Protein AF-A0A349BVP5-F1 (afdb_monomer_lite)

pLDDT: mean 72.31, std 13.85, range [31.91, 90.44]

Structure (mmCIF, N/CA/C/O backbone):
data_AF-A0A349BVP5-F1
#
_entry.id   AF-A0A349BVP5-F1
#
loop_
_atom_site.group_PDB
_atom_site.id
_atom_site.type_symbol
_atom_site.label_atom_id
_atom_site.label_alt_id
_atom_site.label_comp_id
_atom_site.label_asym_id
_atom_site.label_entity_id
_atom_site.label_seq_id
_atom_site.pdbx_PDB_ins_code
_atom_site.Cartn_x
_atom_site.Cartn_y
_atom_site.Cartn_z
_atom_site.occupancy
_atom_site.B_iso_or_equiv
_atom_site.auth_seq_id
_atom_site.auth_comp_id
_atom_site.auth_asym_id
_atom_site.auth_atom_id
_atom_site.pdbx_PDB_model_num
ATOM 1 N N . MET A 1 1 ? 4.153 7.919 49.991 1.00 35.66 1 MET A N 1
ATOM 2 C CA . MET A 1 1 ? 3.846 8.611 48.722 1.00 35.66 1 MET A CA 1
ATOM 3 C C . MET A 1 1 ? 3.530 7.542 47.689 1.00 35.66 1 MET A C 1
ATOM 5 O O . MET A 1 1 ? 4.387 6.713 47.429 1.00 35.66 1 MET A O 1
ATOM 9 N N . LYS A 1 2 ? 2.271 7.457 47.238 1.00 31.91 2 LYS A N 1
ATOM 10 C CA . LYS A 1 2 ? 1.821 6.471 46.244 1.00 31.91 2 LYS A CA 1
ATOM 11 C C . LYS A 1 2 ? 2.245 6.971 44.863 1.00 31.91 2 LYS A C 1
ATOM 13 O O . LYS A 1 2 ? 1.780 8.031 44.454 1.00 31.91 2 LYS A O 1
ATOM 18 N N . ASN A 1 3 ? 3.132 6.238 44.196 1.00 36.53 3 ASN A N 1
ATOM 19 C CA . ASN A 1 3 ? 3.452 6.475 42.793 1.00 36.53 3 ASN A CA 1
ATOM 20 C C . ASN A 1 3 ? 2.192 6.199 41.971 1.00 36.53 3 ASN A C 1
ATOM 22 O O . ASN A 1 3 ? 1.623 5.113 42.041 1.00 36.53 3 ASN A O 1
ATOM 26 N N . GLN A 1 4 ? 1.732 7.223 41.262 1.00 39.84 4 GLN A N 1
ATOM 27 C CA . GLN A 1 4 ? 0.673 7.107 40.275 1.00 39.84 4 GLN A CA 1
ATOM 28 C C . GLN A 1 4 ? 1.251 6.347 39.080 1.00 39.84 4 GLN A C 1
ATOM 30 O O . GLN A 1 4 ? 2.068 6.888 38.337 1.00 39.84 4 GLN A O 1
ATOM 35 N N . GLU A 1 5 ? 0.853 5.087 38.915 1.00 39.44 5 GLU A N 1
ATOM 36 C CA . GLU A 1 5 ? 0.951 4.401 37.630 1.00 39.44 5 GLU A CA 1
ATOM 37 C C . GLU A 1 5 ? 0.076 5.174 36.648 1.00 39.44 5 GLU A C 1
ATOM 39 O O . GLU A 1 5 ? -1.154 5.155 36.690 1.00 39.44 5 GLU A O 1
ATOM 44 N N . GLN A 1 6 ? 0.751 5.963 35.823 1.00 34.84 6 GLN A N 1
ATOM 45 C CA . GLN A 1 6 ? 0.183 6.722 34.734 1.00 34.84 6 GLN A CA 1
ATOM 46 C C . GLN A 1 6 ? -0.366 5.703 33.736 1.00 34.84 6 GLN A C 1
ATOM 48 O O . GLN A 1 6 ? 0.385 5.090 32.982 1.00 34.84 6 GLN A O 1
ATOM 53 N N . SER A 1 7 ? -1.678 5.470 33.796 1.00 36.25 7 SER A N 1
ATOM 54 C CA . SER A 1 7 ? -2.412 4.623 32.865 1.00 36.25 7 SER A CA 1
ATOM 55 C C . SER A 1 7 ? -2.148 5.128 31.451 1.00 36.25 7 SER A C 1
ATOM 57 O O . SER A 1 7 ? -2.703 6.151 31.035 1.00 36.25 7 SER A O 1
ATOM 59 N N . VAL A 1 8 ? -1.266 4.442 30.726 1.00 43.50 8 VAL A N 1
ATOM 60 C CA . VAL A 1 8 ? -1.113 4.619 29.286 1.00 43.50 8 VAL A CA 1
ATOM 61 C C . VAL A 1 8 ? -2.482 4.291 28.706 1.00 43.50 8 VAL A C 1
ATOM 63 O O . VAL A 1 8 ? -2.928 3.150 28.739 1.00 43.50 8 VAL A O 1
ATOM 66 N N . SER A 1 9 ? -3.206 5.327 28.292 1.00 45.22 9 SER A N 1
ATOM 67 C CA . SER A 1 9 ? -4.445 5.203 27.536 1.00 45.22 9 SER A CA 1
ATOM 68 C C . SER A 1 9 ? -4.128 4.368 26.299 1.00 45.22 9 SER A C 1
ATOM 70 O O . SER A 1 9 ? -3.572 4.906 25.341 1.00 45.22 9 SER A O 1
ATOM 72 N N . ASN A 1 10 ? -4.424 3.066 26.344 1.00 52.41 10 ASN A N 1
ATOM 73 C CA . ASN A 1 10 ? -4.288 2.153 25.215 1.00 52.41 10 ASN A CA 1
ATOM 74 C C . ASN A 1 10 ? -5.144 2.697 24.063 1.00 52.41 10 ASN A C 1
ATOM 76 O O . ASN A 1 10 ? -6.346 2.472 23.999 1.00 52.41 10 ASN A O 1
ATOM 80 N N . ASN A 1 11 ? -4.514 3.447 23.156 1.00 57.50 11 ASN A N 1
ATOM 81 C CA . ASN A 1 11 ? -5.087 3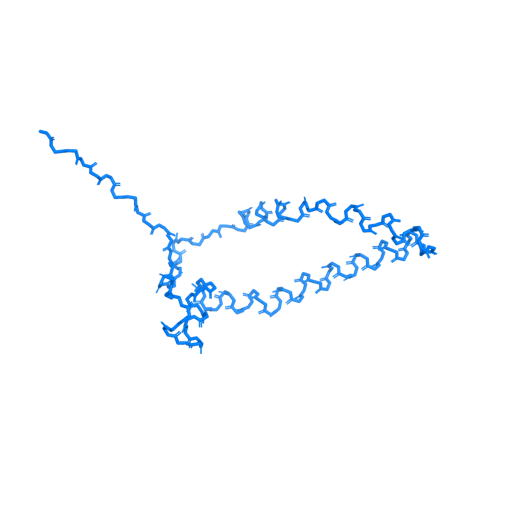.902 21.883 1.00 57.50 11 ASN A CA 1
ATOM 82 C C . ASN A 1 11 ? -5.140 2.765 20.845 1.00 57.50 11 ASN A C 1
ATOM 84 O O . ASN A 1 11 ? -5.342 3.001 19.652 1.00 57.50 11 ASN A O 1
ATOM 88 N N . GLU A 1 12 ? -4.903 1.538 21.291 1.00 58.62 12 GLU A N 1
ATOM 89 C CA . GLU A 1 12 ? -4.906 0.326 20.499 1.00 58.62 12 GLU A CA 1
ATOM 90 C C . GLU A 1 12 ? -6.314 -0.258 20.602 1.00 58.62 12 GLU A C 1
ATOM 92 O O . GLU A 1 12 ? -6.654 -1.010 21.512 1.00 58.62 12 GLU A O 1
ATOM 97 N N . TYR A 1 13 ? -7.178 0.181 19.687 1.00 67.69 13 TYR A N 1
ATOM 98 C CA . TYR A 1 13 ? -8.542 -0.321 19.514 1.00 67.69 13 TYR A CA 1
ATOM 99 C C . TYR A 1 13 ? -8.511 -1.760 18.966 1.00 67.69 13 TYR A C 1
ATOM 101 O O . TYR A 1 13 ? -8.928 -2.019 17.838 1.00 67.69 13 TYR A O 1
ATOM 109 N N . GLU A 1 14 ? -7.935 -2.698 19.718 1.00 59.66 14 GLU A N 1
ATOM 110 C CA . GLU A 1 14 ? -7.685 -4.063 19.245 1.00 59.66 14 GLU A CA 1
ATOM 111 C C . GLU A 1 14 ? -8.963 -4.893 19.165 1.00 59.66 14 GLU A C 1
ATOM 113 O O . GLU A 1 14 ? -9.152 -5.629 18.199 1.00 59.66 14 GLU A O 1
ATOM 118 N N . ASN A 1 15 ? -9.851 -4.725 20.149 1.00 64.25 15 ASN A N 1
ATOM 119 C CA . ASN A 1 15 ? -11.072 -5.517 20.328 1.00 64.25 15 ASN A CA 1
ATOM 120 C C . ASN A 1 15 ? -12.361 -4.737 20.033 1.00 64.25 15 ASN A C 1
ATOM 122 O O . ASN A 1 15 ? -13.464 -5.253 20.211 1.00 64.25 15 ASN A O 1
ATOM 126 N N . GLU A 1 16 ? -12.242 -3.484 19.600 1.00 68.50 16 GLU A N 1
ATOM 127 C CA . GLU A 1 16 ? -13.373 -2.609 19.315 1.00 68.50 16 GLU A CA 1
ATOM 128 C C . GLU A 1 16 ? -13.167 -1.838 18.011 1.00 68.50 16 GLU A C 1
ATOM 130 O O . GLU A 1 16 ? -12.053 -1.689 17.512 1.00 68.50 16 GLU A O 1
ATOM 135 N N . LYS A 1 17 ? -14.261 -1.361 17.411 1.00 69.25 17 LYS A N 1
ATOM 136 C CA . LYS A 1 17 ? -14.157 -0.545 16.196 1.00 69.25 17 LYS A CA 1
ATOM 137 C C . LYS A 1 17 ? -13.487 0.780 16.526 1.00 69.25 17 LYS A C 1
ATOM 139 O O . LYS A 1 17 ? -13.929 1.468 17.442 1.00 69.25 17 LYS A O 1
ATOM 144 N N . VAL A 1 18 ? -12.531 1.195 15.694 1.00 75.56 18 VAL A N 1
ATOM 145 C CA . VAL A 1 18 ? -11.888 2.510 15.832 1.00 75.56 18 VAL A CA 1
ATOM 146 C C . VAL A 1 18 ? -12.955 3.626 15.792 1.00 75.56 18 VAL A C 1
ATOM 148 O O . VAL A 1 18 ? -13.668 3.756 14.781 1.00 75.56 18 VAL A O 1
ATOM 151 N N . PRO A 1 19 ? -13.092 4.439 16.859 1.00 74.44 19 PRO A N 1
ATOM 152 C CA . PRO A 1 19 ? -14.075 5.512 16.932 1.00 74.44 19 PRO A CA 1
ATOM 153 C C . PRO A 1 19 ? -13.716 6.655 15.978 1.00 74.44 19 PRO A C 1
ATOM 155 O O . PRO A 1 19 ? -12.553 6.879 15.640 1.00 74.44 19 PRO A O 1
ATOM 158 N N . GLN A 1 20 ? -14.723 7.422 15.546 1.00 72.50 20 GLN A N 1
ATOM 159 C CA . GLN A 1 20 ? -14.523 8.502 14.567 1.00 72.50 20 GLN A CA 1
ATOM 160 C C . GLN A 1 20 ? -13.540 9.583 15.049 1.00 72.50 20 GLN A C 1
ATOM 162 O O . GLN A 1 20 ? -12.833 10.168 14.233 1.00 72.50 20 GLN A O 1
ATOM 167 N N . SER A 1 21 ? -13.455 9.810 16.363 1.00 74.94 21 SER A N 1
ATOM 168 C CA . SER A 1 21 ? -12.527 10.757 16.994 1.00 74.94 21 SER A CA 1
ATOM 169 C C . SER A 1 21 ? -11.052 10.350 16.893 1.00 74.94 21 SER A C 1
ATOM 171 O O . SER A 1 21 ? -10.184 11.208 17.041 1.00 74.94 21 SER A O 1
ATOM 173 N N . ALA A 1 22 ? -10.758 9.076 16.616 1.00 76.44 22 ALA A N 1
ATOM 174 C CA . ALA A 1 22 ? -9.401 8.537 16.526 1.00 76.44 22 ALA A CA 1
ATOM 175 C C . ALA A 1 22 ? -8.923 8.293 15.081 1.00 76.44 22 ALA A C 1
ATOM 177 O O . ALA A 1 22 ? -7.820 7.781 14.867 1.00 76.44 22 ALA A O 1
ATOM 178 N N . LEU A 1 23 ? -9.721 8.671 14.074 1.00 77.31 23 LEU A N 1
ATOM 179 C CA . LEU A 1 23 ? -9.346 8.528 12.667 1.00 77.31 23 LEU A CA 1
ATOM 180 C C . LEU A 1 23 ? -8.155 9.433 12.319 1.00 77.31 23 LEU A C 1
ATOM 182 O O . LEU A 1 23 ? -8.156 10.640 12.571 1.00 77.31 23 LEU A O 1
ATOM 186 N N . LYS A 1 24 ? -7.126 8.845 11.706 1.00 78.62 24 LYS A N 1
ATOM 187 C CA . LYS A 1 24 ? -5.940 9.574 11.245 1.00 78.62 24 LYS A CA 1
ATOM 188 C C . LYS A 1 24 ? -6.217 10.273 9.913 1.00 78.62 24 LYS A C 1
ATOM 190 O O . LYS A 1 24 ? -6.979 9.793 9.078 1.00 78.62 24 LYS A O 1
ATOM 195 N N . LYS A 1 25 ? -5.574 11.425 9.711 1.00 81.31 25 LYS A N 1
ATOM 196 C CA . LYS A 1 25 ? -5.644 12.189 8.457 1.00 81.31 25 LYS A CA 1
ATOM 197 C C . LYS A 1 25 ? -4.894 11.456 7.339 1.00 81.31 25 LYS A C 1
ATOM 199 O O . LYS A 1 25 ? -3.921 10.752 7.597 1.00 81.31 25 LYS A O 1
ATOM 204 N N . TRP A 1 26 ? -5.290 11.706 6.092 1.00 81.75 26 TRP A N 1
ATOM 205 C CA . TRP A 1 26 ? -4.683 11.112 4.892 1.00 81.75 26 TRP A CA 1
ATOM 206 C C . TRP A 1 26 ? -3.169 11.367 4.760 1.00 81.75 26 TRP A C 1
ATOM 208 O O . TRP A 1 26 ? -2.439 10.544 4.221 1.00 81.75 26 TRP A O 1
ATOM 218 N N . THR A 1 27 ? -2.662 12.460 5.334 1.00 80.25 27 THR A N 1
ATOM 219 C CA . THR A 1 27 ? -1.221 12.760 5.368 1.00 80.25 27 THR A CA 1
ATOM 220 C C . THR A 1 27 ? -0.409 11.739 6.167 1.00 80.25 27 THR A C 1
ATOM 222 O O . THR A 1 27 ? 0.720 11.433 5.799 1.00 80.25 27 THR A O 1
ATOM 225 N N . HIS A 1 28 ? -0.983 11.177 7.234 1.00 80.25 28 HIS A N 1
ATOM 226 C CA . HIS A 1 28 ? -0.330 10.144 8.042 1.00 80.25 28 HIS A CA 1
ATOM 227 C C . HIS A 1 28 ? -0.241 8.817 7.280 1.00 80.25 28 HIS A C 1
ATOM 229 O O . HIS A 1 28 ? 0.755 8.107 7.371 1.00 80.25 28 HIS A O 1
ATOM 235 N N . PHE A 1 29 ? -1.270 8.516 6.484 1.00 81.00 29 PHE A N 1
ATOM 236 C CA . PHE A 1 29 ? -1.276 7.375 5.576 1.00 81.00 29 PHE A CA 1
ATOM 237 C C . PHE A 1 29 ? -0.204 7.516 4.490 1.00 81.00 29 PHE A C 1
ATOM 239 O O . PHE A 1 29 ? 0.536 6.569 4.250 1.00 81.00 29 PHE A O 1
ATOM 246 N N . LEU A 1 30 ? -0.063 8.706 3.892 1.00 80.19 30 LEU A N 1
ATOM 247 C CA . LEU A 1 30 ? 0.976 8.962 2.890 1.00 80.19 30 LEU A CA 1
ATOM 248 C C . LEU A 1 30 ? 2.388 8.740 3.445 1.00 80.19 30 LEU A C 1
ATOM 250 O O . LEU A 1 30 ? 3.216 8.132 2.776 1.00 80.19 30 LEU A O 1
ATOM 254 N N . GLY A 1 31 ? 2.649 9.221 4.665 1.00 80.81 31 GLY A N 1
ATOM 255 C CA . GLY A 1 31 ? 3.942 9.039 5.327 1.00 80.81 31 GLY A CA 1
ATOM 256 C C . GLY A 1 31 ? 4.257 7.571 5.615 1.00 80.81 31 GLY A C 1
ATOM 257 O O . GLY A 1 31 ? 5.373 7.127 5.372 1.00 80.81 31 GLY A O 1
ATOM 258 N N . MET A 1 32 ? 3.262 6.807 6.071 1.00 81.12 32 MET A N 1
ATOM 259 C CA . MET A 1 32 ? 3.401 5.368 6.314 1.00 81.12 32 MET A CA 1
ATOM 260 C C . MET A 1 32 ? 3.654 4.597 5.011 1.00 81.12 32 MET A C 1
ATOM 262 O O . MET A 1 32 ? 4.603 3.824 4.927 1.00 81.12 32 MET A O 1
ATOM 266 N N . TYR A 1 33 ? 2.864 4.875 3.970 1.00 78.88 33 TYR A N 1
ATOM 267 C CA . TYR A 1 33 ? 2.997 4.247 2.654 1.00 78.88 33 TYR A CA 1
ATOM 268 C C . TYR A 1 33 ? 4.364 4.527 2.012 1.00 78.88 33 TYR A C 1
ATOM 270 O O . TYR A 1 33 ? 5.019 3.615 1.513 1.00 78.88 33 TYR A O 1
ATOM 278 N N . ALA A 1 34 ? 4.825 5.781 2.054 1.00 77.25 34 ALA A N 1
ATOM 279 C CA . ALA A 1 34 ? 6.128 6.160 1.512 1.00 77.25 34 ALA A CA 1
ATOM 280 C C . ALA A 1 34 ? 7.299 5.513 2.273 1.00 77.2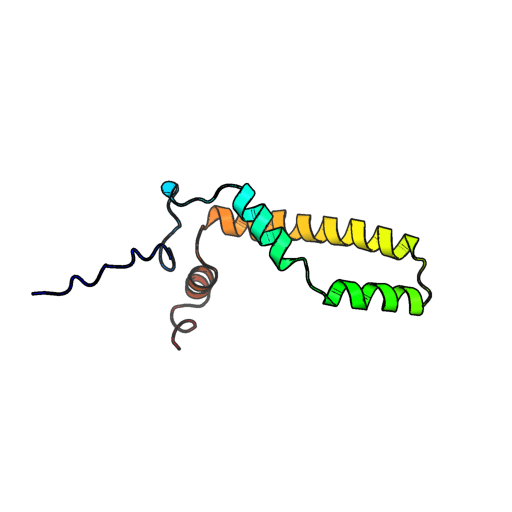5 34 ALA A C 1
ATOM 282 O O . ALA A 1 34 ? 8.333 5.236 1.671 1.00 77.25 34 ALA A O 1
ATOM 283 N N . GLY A 1 35 ? 7.142 5.273 3.580 1.00 74.38 35 GLY A N 1
ATOM 284 C CA . GLY A 1 35 ? 8.154 4.619 4.407 1.00 74.38 35 GLY A CA 1
ATOM 285 C C . GLY A 1 35 ? 8.282 3.118 4.143 1.00 74.38 35 GLY A C 1
ATOM 286 O O . GLY A 1 35 ? 9.399 2.614 4.078 1.00 74.38 35 GLY A O 1
ATOM 287 N N . GLU A 1 36 ? 7.166 2.407 3.961 1.00 73.75 36 GLU A N 1
ATOM 288 C CA . GLU A 1 36 ? 7.187 0.950 3.751 1.00 73.75 36 GLU A CA 1
ATOM 289 C C . GLU A 1 36 ? 7.606 0.540 2.334 1.00 73.75 36 GLU A C 1
ATOM 291 O O . GLU A 1 36 ? 8.319 -0.448 2.168 1.00 73.75 36 GLU A O 1
ATOM 296 N N . HIS A 1 37 ? 7.217 1.301 1.308 1.00 69.50 37 HIS A N 1
ATOM 297 C CA . HIS A 1 37 ? 7.537 0.968 -0.085 1.00 69.50 37 HIS A CA 1
ATOM 298 C C . HIS A 1 37 ? 8.962 1.340 -0.517 1.00 69.50 37 HIS A C 1
ATOM 300 O O . HIS A 1 37 ? 9.366 1.019 -1.629 1.00 69.50 37 HIS A O 1
ATOM 306 N N . ALA A 1 38 ? 9.772 1.950 0.351 1.00 62.75 38 ALA A N 1
ATOM 307 C CA . ALA A 1 38 ? 11.210 2.109 0.123 1.00 62.75 38 ALA A CA 1
ATOM 308 C C . ALA A 1 38 ? 11.971 0.776 0.335 1.00 62.75 38 ALA A C 1
ATOM 310 O O . ALA A 1 38 ? 12.983 0.720 1.037 1.00 62.75 38 ALA A O 1
ATOM 311 N N . ALA A 1 39 ? 11.474 -0.323 -0.236 1.00 64.56 39 ALA A N 1
ATOM 312 C CA . ALA A 1 39 ? 12.022 -1.660 -0.057 1.00 64.56 39 ALA A CA 1
ATOM 313 C C . ALA A 1 39 ? 13.152 -1.925 -1.068 1.00 64.56 39 ALA A C 1
ATOM 315 O O .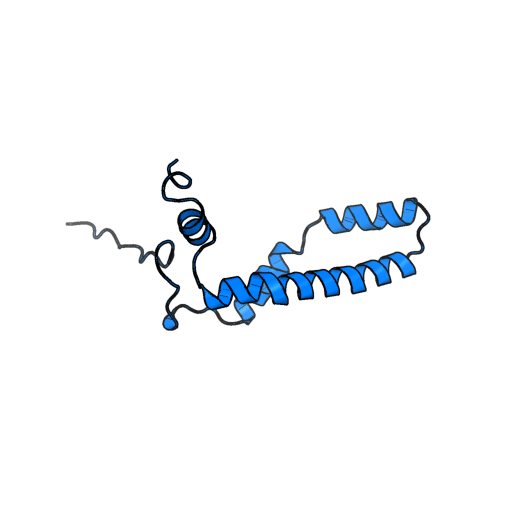 ALA A 1 39 ? 12.939 -2.005 -2.277 1.00 64.56 39 ALA A O 1
ATOM 316 N N . GLY A 1 40 ? 14.383 -2.107 -0.573 1.00 59.75 40 GLY A N 1
ATOM 317 C CA . GLY A 1 40 ? 15.585 -2.294 -1.404 1.00 59.75 40 GLY A CA 1
ATOM 318 C C . GLY A 1 40 ? 15.566 -3.513 -2.340 1.00 59.75 40 GLY A C 1
ATOM 319 O O . GLY A 1 40 ? 16.367 -3.589 -3.268 1.00 59.75 40 GLY A O 1
ATOM 320 N N . THR A 1 41 ? 14.639 -4.451 -2.146 1.00 69.00 41 THR A N 1
ATOM 321 C CA . THR A 1 41 ? 14.428 -5.619 -3.014 1.00 69.00 41 THR A CA 1
ATOM 322 C C . THR A 1 41 ? 14.003 -5.235 -4.429 1.00 69.00 41 THR A C 1
ATOM 324 O O . THR A 1 41 ? 14.440 -5.864 -5.394 1.00 69.00 41 THR A O 1
ATOM 327 N N . GLU A 1 42 ? 13.220 -4.170 -4.580 1.00 72.00 42 GLU A N 1
ATOM 328 C CA . GLU A 1 42 ? 12.758 -3.683 -5.885 1.00 72.00 42 GLU A CA 1
ATOM 329 C C . GLU A 1 42 ? 13.929 -3.175 -6.744 1.00 72.00 42 GLU A C 1
ATOM 331 O O . GLU A 1 42 ? 13.950 -3.363 -7.963 1.00 72.00 42 GLU A O 1
ATOM 336 N N . PHE A 1 43 ? 14.966 -2.630 -6.099 1.00 69.12 43 PHE A N 1
ATOM 337 C CA . PHE A 1 43 ? 16.178 -2.145 -6.761 1.00 69.12 43 PHE A CA 1
ATOM 338 C C . PHE A 1 43 ? 17.066 -3.276 -7.299 1.00 69.12 43 PHE A C 1
ATOM 340 O O . PHE A 1 43 ? 17.813 -3.071 -8.251 1.00 69.12 43 PHE A O 1
ATOM 347 N N . VAL A 1 44 ? 16.979 -4.479 -6.725 1.00 77.69 44 VAL A N 1
ATOM 348 C CA . VAL A 1 44 ? 17.745 -5.657 -7.175 1.00 77.69 44 VAL A CA 1
ATOM 349 C C . VAL A 1 44 ? 17.042 -6.369 -8.335 1.00 77.69 44 VAL A C 1
ATOM 351 O O . VAL A 1 44 ? 17.697 -6.883 -9.242 1.00 77.69 44 VAL A O 1
ATOM 354 N N . ILE A 1 45 ? 15.707 -6.364 -8.348 1.00 78.62 45 ILE A N 1
ATOM 355 C CA . ILE A 1 45 ? 14.897 -7.028 -9.380 1.00 78.62 45 ILE A CA 1
ATOM 356 C C . ILE A 1 45 ? 14.981 -6.299 -10.733 1.00 78.62 45 ILE A C 1
ATOM 358 O O . ILE A 1 45 ? 15.050 -6.952 -11.774 1.00 78.62 45 ILE A O 1
ATOM 362 N N . GLY A 1 46 ? 15.034 -4.963 -10.747 1.00 76.12 46 GLY A N 1
ATOM 363 C CA . GLY A 1 46 ? 15.132 -4.176 -11.986 1.00 76.12 46 GLY A CA 1
ATOM 364 C C . GLY A 1 46 ? 16.342 -4.538 -12.871 1.00 76.12 46 GLY A C 1
ATOM 365 O O . GLY A 1 46 ? 16.156 -4.891 -14.038 1.00 76.12 46 GLY A O 1
ATOM 366 N N . PRO A 1 47 ? 17.580 -4.523 -12.341 1.00 77.31 47 PRO A N 1
ATOM 367 C CA . PRO A 1 47 ? 18.773 -4.954 -13.068 1.00 77.31 47 PRO A CA 1
ATOM 368 C C . PRO A 1 47 ? 18.687 -6.394 -13.584 1.00 77.31 47 PRO A C 1
ATOM 370 O O . PRO A 1 47 ? 19.125 -6.657 -14.700 1.00 77.31 47 PRO A O 1
ATOM 373 N N . LEU A 1 48 ? 18.075 -7.315 -12.829 1.00 78.38 48 LEU A N 1
ATOM 374 C CA . LEU A 1 48 ? 17.919 -8.714 -13.246 1.00 78.38 48 LEU A CA 1
ATOM 375 C C . LEU A 1 48 ? 17.063 -8.851 -14.518 1.00 78.38 48 LEU A C 1
ATOM 377 O O . LEU A 1 48 ? 17.423 -9.593 -15.437 1.00 78.38 48 LEU A O 1
ATOM 381 N N . PHE A 1 49 ? 15.976 -8.088 -14.631 1.00 74.94 49 PHE A N 1
ATOM 382 C CA . PHE A 1 49 ? 15.153 -8.071 -15.845 1.00 74.94 49 PHE A CA 1
ATOM 383 C C . PHE A 1 49 ? 15.876 -7.449 -17.049 1.00 74.94 49 PHE A C 1
ATOM 385 O O . PHE A 1 49 ? 15.755 -7.948 -18.165 1.00 74.94 49 PHE A O 1
ATOM 392 N N . LEU A 1 50 ? 16.707 -6.426 -16.834 1.00 77.00 50 LEU A N 1
ATOM 393 C CA . LEU A 1 50 ? 17.563 -5.887 -17.899 1.00 77.00 50 LEU A CA 1
ATOM 394 C C . LEU A 1 50 ? 18.614 -6.911 -18.351 1.00 77.00 50 LEU A C 1
ATOM 396 O O . LEU A 1 50 ? 18.833 -7.087 -19.548 1.00 77.00 50 LEU A O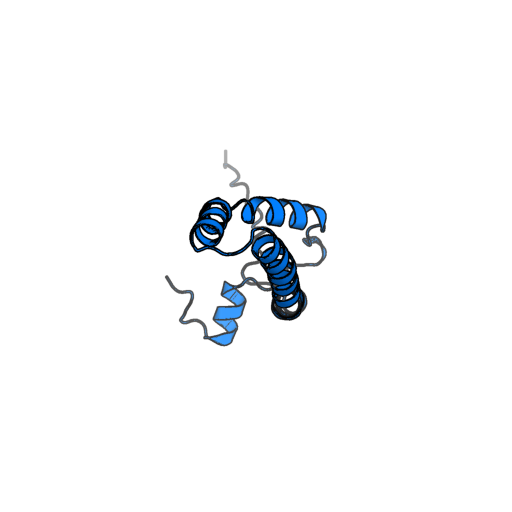 1
ATOM 400 N N . THR A 1 51 ? 19.238 -7.631 -17.412 1.00 77.75 51 THR A N 1
ATOM 401 C CA . THR A 1 51 ? 20.255 -8.648 -17.740 1.00 77.75 51 THR A CA 1
ATOM 402 C C . THR A 1 51 ? 19.691 -9.863 -18.473 1.00 77.75 51 THR A C 1
ATOM 404 O O . THR A 1 51 ? 20.429 -10.531 -19.191 1.00 77.75 51 THR A O 1
ATOM 407 N N . THR A 1 52 ? 18.391 -10.138 -18.345 1.00 77.75 52 THR A N 1
ATOM 408 C CA . THR A 1 52 ? 17.707 -11.228 -19.063 1.00 77.75 52 THR A CA 1
ATOM 409 C C . THR A 1 52 ? 17.264 -10.834 -20.478 1.00 77.75 52 THR A C 1
ATOM 411 O O . THR A 1 52 ? 16.664 -11.645 -21.178 1.00 77.75 52 THR A O 1
ATOM 414 N N . GLY A 1 53 ? 17.618 -9.626 -20.938 1.00 75.31 53 GLY A N 1
ATOM 415 C CA . GLY A 1 53 ? 17.410 -9.171 -22.316 1.00 75.31 53 GLY A CA 1
ATOM 416 C C . GLY A 1 53 ? 16.087 -8.441 -22.558 1.00 75.31 53 GLY A C 1
ATOM 417 O O . GLY A 1 53 ? 15.752 -8.170 -23.710 1.00 75.31 53 GLY A O 1
ATOM 418 N N . VAL A 1 54 ? 15.338 -8.104 -21.502 1.00 77.50 54 VAL A N 1
ATOM 419 C CA . VAL A 1 54 ? 14.123 -7.283 -21.607 1.00 77.50 54 VAL A CA 1
ATOM 420 C C . VAL A 1 54 ? 14.506 -5.816 -21.811 1.00 77.50 54 VAL A C 1
ATOM 422 O O . VAL A 1 54 ? 15.412 -5.296 -21.158 1.00 77.50 54 VAL A O 1
ATOM 425 N N . SER A 1 55 ? 13.805 -5.130 -22.716 1.00 83.38 55 SER A N 1
ATOM 426 C CA . SER A 1 55 ? 14.010 -3.700 -22.956 1.00 83.38 55 SER A CA 1
ATOM 427 C C . SER A 1 55 ? 13.697 -2.882 -21.699 1.00 83.38 55 SER A C 1
ATOM 429 O O . SER A 1 55 ? 12.683 -3.101 -21.035 1.00 83.38 55 SER A O 1
ATOM 431 N N . ALA A 1 56 ? 14.523 -1.874 -21.401 1.00 81.38 56 ALA A N 1
ATOM 432 C CA . ALA A 1 56 ? 14.293 -0.963 -20.276 1.00 81.38 56 ALA A CA 1
ATOM 433 C C . ALA A 1 56 ? 12.929 -0.260 -20.352 1.00 81.38 56 ALA A C 1
ATOM 435 O O . ALA A 1 56 ? 12.322 0.035 -19.323 1.00 81.38 56 ALA A O 1
ATOM 436 N N . PHE A 1 57 ? 12.435 -0.023 -21.569 1.00 82.94 57 PHE A N 1
ATOM 437 C CA . PHE A 1 57 ? 11.126 0.576 -21.792 1.00 82.94 57 PHE A CA 1
ATOM 438 C C . PHE A 1 57 ? 9.981 -0.363 -21.389 1.00 82.94 57 PHE A C 1
ATOM 440 O O . PHE A 1 57 ? 9.068 0.065 -20.685 1.00 82.94 57 PHE A O 1
ATOM 447 N N . ASP A 1 58 ? 10.058 -1.645 -21.757 1.00 84.19 58 ASP A N 1
ATOM 448 C CA . ASP A 1 58 ? 9.051 -2.649 -21.386 1.00 84.19 58 ASP A CA 1
ATOM 449 C C . ASP A 1 58 ? 9.023 -2.866 -19.871 1.00 84.19 58 ASP A C 1
ATOM 451 O O . ASP A 1 58 ? 7.957 -3.014 -19.276 1.00 84.19 58 ASP A O 1
ATOM 455 N N . LEU A 1 59 ? 10.193 -2.804 -19.232 1.00 82.81 59 LEU A N 1
ATOM 456 C CA . LEU A 1 59 ? 10.330 -2.871 -17.782 1.00 82.81 59 LEU A CA 1
ATOM 457 C C . LEU A 1 59 ? 9.678 -1.659 -17.105 1.00 82.81 59 LEU A C 1
ATOM 459 O O . LEU A 1 59 ? 8.876 -1.829 -16.190 1.00 82.81 59 LEU A O 1
ATOM 463 N N . LEU A 1 60 ? 9.955 -0.442 -17.582 1.00 85.31 60 LEU A N 1
ATOM 464 C CA . LEU A 1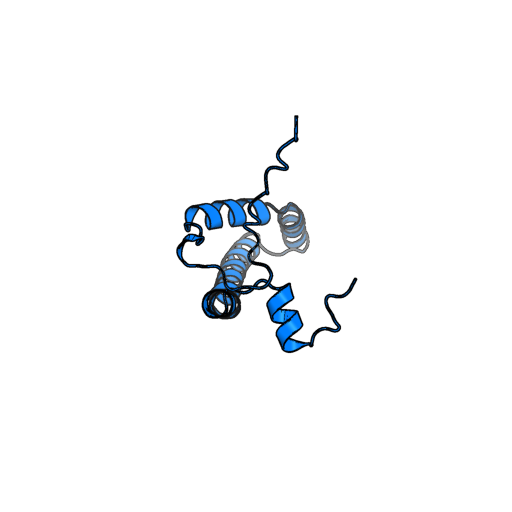 60 ? 9.334 0.787 -17.076 1.00 85.31 60 LEU A CA 1
ATOM 465 C C . LEU A 1 60 ? 7.810 0.767 -17.228 1.00 85.31 60 LEU A C 1
ATOM 467 O O . LEU A 1 60 ? 7.092 1.168 -16.312 1.00 85.31 60 LEU A O 1
ATOM 471 N N . MET A 1 61 ? 7.307 0.294 -18.368 1.00 87.44 61 MET A N 1
ATOM 472 C CA . MET A 1 61 ? 5.872 0.291 -18.653 1.00 87.44 61 MET A CA 1
ATOM 473 C C . MET A 1 61 ? 5.133 -0.830 -17.938 1.00 87.44 61 MET A C 1
ATOM 475 O O . MET A 1 61 ? 4.060 -0.595 -17.379 1.00 87.44 61 MET A O 1
ATOM 479 N N . GLY A 1 62 ? 5.743 -2.011 -17.851 1.00 86.81 62 GLY A N 1
ATOM 480 C CA . GLY A 1 62 ? 5.267 -3.101 -17.010 1.00 86.81 62 GLY A CA 1
ATOM 481 C C . GLY A 1 62 ? 5.242 -2.715 -15.532 1.00 86.81 62 GLY A C 1
ATOM 482 O O . GLY A 1 62 ? 4.258 -2.994 -14.851 1.00 86.81 62 GLY A O 1
ATOM 483 N N . LEU A 1 63 ? 6.263 -2.005 -15.045 1.00 85.69 63 LEU A N 1
ATOM 484 C CA . LEU A 1 63 ? 6.315 -1.510 -13.670 1.00 85.69 63 LEU A CA 1
ATOM 485 C C . LEU A 1 63 ? 5.228 -0.465 -13.404 1.00 85.69 63 LEU A C 1
ATOM 487 O O . LEU A 1 63 ? 4.534 -0.553 -12.394 1.00 85.69 63 LEU A O 1
ATOM 491 N N . LEU A 1 64 ? 5.038 0.494 -14.312 1.00 87.25 64 LEU A N 1
ATOM 492 C CA . LEU A 1 64 ? 4.019 1.533 -14.165 1.00 87.25 64 LEU A CA 1
ATOM 493 C C . LEU A 1 64 ? 2.608 0.933 -14.123 1.00 87.25 64 LEU A C 1
ATOM 495 O O . LEU A 1 64 ? 1.830 1.230 -13.217 1.00 87.25 64 LEU A O 1
ATOM 499 N N . ILE A 1 65 ? 2.288 0.069 -15.088 1.00 90.44 65 ILE A N 1
ATOM 500 C CA . ILE A 1 65 ? 0.974 -0.574 -15.185 1.00 90.44 65 ILE A CA 1
ATOM 501 C C . ILE A 1 65 ? 0.774 -1.553 -14.026 1.00 90.44 65 ILE A C 1
ATOM 503 O O . ILE A 1 65 ? -0.282 -1.550 -13.400 1.00 90.44 65 ILE A O 1
ATOM 507 N N . GLY A 1 66 ? 1.783 -2.363 -13.707 1.00 86.81 66 GLY A N 1
ATOM 508 C CA . GLY A 1 66 ? 1.731 -3.333 -12.618 1.00 86.81 66 GLY A CA 1
ATOM 509 C C . GLY A 1 66 ? 1.513 -2.669 -11.261 1.00 86.81 66 GLY A C 1
ATOM 510 O O . GLY A 1 66 ? 0.637 -3.093 -10.510 1.00 86.81 66 GLY A O 1
ATOM 511 N N . ASN A 1 67 ? 2.234 -1.585 -10.972 1.00 87.81 67 ASN A N 1
ATOM 512 C CA . ASN A 1 67 ? 2.080 -0.852 -9.717 1.00 87.81 67 ASN A CA 1
ATOM 513 C C . ASN A 1 67 ? 0.719 -0.138 -9.652 1.00 87.81 67 ASN A C 1
ATOM 515 O O . ASN A 1 67 ? 0.035 -0.182 -8.631 1.00 87.81 67 ASN A O 1
ATOM 519 N N . LEU A 1 68 ? 0.247 0.424 -10.771 1.00 87.94 68 LEU A N 1
ATOM 520 C CA . LEU A 1 68 ? -1.104 0.983 -10.850 1.00 87.94 68 LEU A CA 1
ATOM 521 C C . LEU A 1 68 ? -2.178 -0.079 -10.567 1.00 87.94 68 LEU A C 1
ATOM 523 O O . LEU A 1 68 ? -3.093 0.163 -9.780 1.00 87.94 68 LEU A O 1
ATOM 527 N N . LEU A 1 69 ? -2.064 -1.263 -11.172 1.00 89.62 69 LEU A N 1
ATOM 528 C CA . LEU A 1 69 ? -2.982 -2.379 -10.938 1.00 89.62 69 LEU A CA 1
ATOM 529 C C . LEU A 1 69 ? -2.909 -2.890 -9.495 1.00 89.62 69 LEU A C 1
ATOM 531 O O . LEU A 1 69 ? -3.950 -3.208 -8.923 1.00 89.62 69 LEU A O 1
ATOM 535 N N . ALA A 1 70 ? -1.724 -2.928 -8.884 1.00 87.12 70 ALA A N 1
ATOM 536 C CA . ALA A 1 70 ? -1.550 -3.310 -7.485 1.00 87.12 70 ALA A CA 1
ATOM 537 C C . ALA A 1 70 ? -2.259 -2.326 -6.540 1.00 87.12 70 ALA A C 1
ATOM 539 O O . ALA A 1 70 ? -3.051 -2.744 -5.691 1.00 87.12 70 ALA A O 1
ATOM 540 N N . VAL A 1 71 ? -2.060 -1.019 -6.744 1.00 86.12 71 VAL A N 1
ATOM 541 C CA . VAL A 1 71 ? -2.743 0.034 -5.975 1.00 86.12 71 VAL A CA 1
ATOM 542 C C . VAL A 1 71 ? -4.258 -0.048 -6.165 1.00 86.12 71 VAL A C 1
ATOM 544 O O . VAL A 1 71 ? -5.007 0.068 -5.194 1.00 86.12 71 VAL A O 1
ATOM 547 N N . LEU A 1 72 ? -4.734 -0.282 -7.393 1.00 86.44 72 LEU A N 1
ATOM 548 C CA . LEU A 1 72 ? -6.163 -0.443 -7.671 1.00 86.44 72 LEU A CA 1
ATOM 549 C C . LEU A 1 72 ? -6.742 -1.698 -7.013 1.00 86.44 72 LEU A C 1
ATOM 551 O O . LEU A 1 72 ? -7.811 -1.617 -6.414 1.00 86.44 72 LEU A O 1
ATOM 555 N N . SER A 1 73 ? -6.041 -2.828 -7.075 1.00 86.94 73 SER A N 1
ATOM 556 C CA . SER A 1 73 ? -6.452 -4.080 -6.433 1.00 86.94 73 SER A CA 1
ATOM 557 C C . SE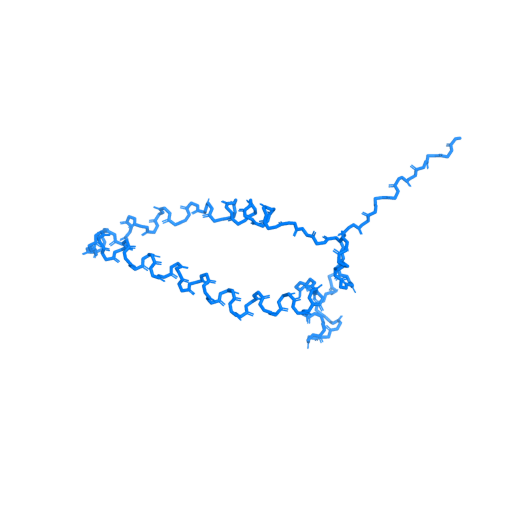R A 1 73 ? -6.609 -3.893 -4.922 1.00 86.94 73 SER A C 1
ATOM 559 O O . SER A 1 73 ? -7.670 -4.165 -4.357 1.00 86.94 73 SER A O 1
ATOM 561 N N . TRP A 1 74 ? -5.600 -3.311 -4.271 1.00 83.69 74 TRP A N 1
ATOM 562 C CA . TRP A 1 74 ? -5.641 -3.047 -2.836 1.00 83.69 74 TRP A CA 1
ATOM 563 C C . TRP A 1 74 ? -6.719 -2.024 -2.453 1.00 83.69 74 TRP A C 1
ATOM 565 O O . TRP A 1 74 ? -7.455 -2.226 -1.484 1.00 83.69 74 TRP A O 1
ATOM 575 N N . ARG A 1 75 ? -6.875 -0.949 -3.237 1.00 85.94 75 ARG A N 1
ATOM 576 C CA . ARG A 1 75 ? -7.915 0.062 -3.006 1.00 85.94 75 ARG A CA 1
ATOM 577 C C . ARG A 1 75 ? -9.323 -0.521 -3.141 1.00 85.94 75 ARG A C 1
ATOM 579 O O . ARG A 1 75 ? -10.194 -0.166 -2.353 1.00 85.94 75 ARG A O 1
ATOM 586 N N . LEU A 1 76 ? -9.569 -1.362 -4.143 1.00 84.19 76 LEU A N 1
ATOM 587 C CA . LEU A 1 76 ? -10.915 -1.857 -4.444 1.00 84.19 76 LEU A CA 1
ATOM 588 C C . LEU A 1 76 ? -11.321 -3.048 -3.574 1.00 84.19 76 LEU A C 1
ATOM 590 O O . LEU A 1 76 ? -12.487 -3.140 -3.202 1.00 84.19 76 LEU A O 1
ATOM 594 N N . LEU A 1 77 ? -10.389 -3.943 -3.235 1.00 83.56 77 LEU A N 1
ATOM 595 C CA . LEU A 1 77 ? -10.688 -5.092 -2.379 1.00 83.56 77 LEU A CA 1
ATOM 596 C C . LEU A 1 77 ? -10.417 -4.780 -0.906 1.00 83.56 77 LEU A C 1
ATOM 598 O O . LEU A 1 77 ? -11.327 -4.777 -0.079 1.00 83.56 77 LEU A O 1
ATOM 602 N N . THR A 1 78 ? -9.161 -4.520 -0.557 1.00 81.50 78 THR A N 1
ATOM 603 C CA . THR A 1 78 ? -8.725 -4.480 0.843 1.00 81.50 78 THR A CA 1
ATOM 604 C C . THR A 1 78 ? -9.192 -3.221 1.564 1.00 81.50 78 THR A C 1
ATOM 606 O O . THR A 1 78 ? -9.673 -3.312 2.694 1.00 81.50 78 THR A O 1
ATOM 609 N N . ALA A 1 79 ? -9.088 -2.048 0.931 1.00 82.69 79 ALA A N 1
ATOM 610 C CA . ALA A 1 79 ? -9.465 -0.794 1.579 1.00 82.69 79 ALA A CA 1
ATOM 611 C C . ALA A 1 79 ? -10.983 -0.704 1.819 1.00 82.69 79 ALA A C 1
ATOM 613 O O . ALA A 1 79 ? -11.403 -0.247 2.880 1.00 82.69 79 ALA A O 1
ATOM 614 N N . GLU A 1 80 ? -11.809 -1.207 0.896 1.00 80.06 80 GLU A N 1
ATOM 615 C CA . GLU A 1 80 ? -13.265 -1.292 1.086 1.00 80.06 80 GLU A CA 1
ATOM 616 C C . GLU A 1 80 ? -13.635 -2.144 2.309 1.00 80.06 80 GLU A C 1
ATOM 618 O O . GLU A 1 80 ? -14.449 -1.730 3.138 1.00 80.06 80 GLU A O 1
ATOM 623 N N . ILE A 1 81 ? -13.003 -3.309 2.472 1.00 79.81 81 ILE A N 1
ATOM 624 C CA . ILE A 1 81 ? -13.237 -4.190 3.623 1.00 79.81 81 ILE A CA 1
ATOM 625 C C . ILE A 1 81 ? -12.763 -3.501 4.914 1.00 79.81 81 ILE A C 1
ATOM 627 O O . ILE A 1 81 ? -13.522 -3.393 5.882 1.00 79.81 81 ILE A O 1
ATOM 631 N N . ALA A 1 82 ? -11.543 -2.961 4.921 1.00 77.69 82 ALA A N 1
ATOM 632 C CA . ALA A 1 82 ? -10.954 -2.324 6.096 1.00 77.69 82 ALA A CA 1
ATOM 633 C C . ALA A 1 82 ? -11.771 -1.114 6.588 1.00 77.69 82 ALA A C 1
ATOM 635 O O . ALA A 1 82 ? -12.028 -0.981 7.787 1.00 77.69 82 ALA A O 1
ATOM 636 N N . VAL A 1 83 ? -12.243 -0.254 5.679 1.00 78.19 83 VAL A N 1
ATOM 637 C CA . VAL A 1 83 ? -12.989 0.967 6.030 1.00 78.19 83 VAL A CA 1
ATOM 638 C C . VAL A 1 83 ? -14.419 0.666 6.497 1.00 78.19 83 VAL A C 1
ATOM 640 O O . VAL A 1 83 ? -14.950 1.407 7.334 1.00 78.19 83 VAL A O 1
ATOM 643 N N . ARG A 1 84 ? -15.039 -0.421 6.012 1.00 76.50 84 ARG A N 1
ATOM 644 C CA . ARG A 1 84 ? -16.383 -0.862 6.435 1.00 76.50 84 ARG A CA 1
ATOM 645 C C . ARG A 1 84 ? -16.383 -1.493 7.824 1.00 76.50 84 ARG A C 1
ATOM 647 O O . ARG A 1 84 ? -17.255 -1.187 8.641 1.00 76.50 84 ARG A O 1
ATOM 654 N N . TYR A 1 85 ? -15.425 -2.376 8.097 1.00 76.44 85 TYR A N 1
ATOM 655 C CA . TYR A 1 85 ? -15.379 -3.110 9.361 1.00 76.44 85 TYR A CA 1
ATOM 656 C C . TYR A 1 85 ? -14.651 -2.342 10.469 1.00 76.44 85 TYR A C 1
ATOM 658 O O . TYR A 1 85 ? -15.128 -2.367 11.604 1.00 76.44 85 TYR A O 1
ATOM 666 N N . ARG A 1 86 ? -13.571 -1.616 10.136 1.00 71.94 86 ARG A N 1
ATOM 667 C CA . ARG A 1 86 ? -12.711 -0.854 11.069 1.00 71.94 86 ARG A CA 1
ATOM 668 C C . ARG A 1 86 ? -12.207 -1.673 12.261 1.00 71.94 86 ARG A C 1
ATOM 670 O O . ARG A 1 86 ? -12.069 -1.141 13.360 1.00 71.94 86 ARG A O 1
ATOM 677 N N . PHE A 1 87 ? -11.977 -2.960 12.029 1.00 73.38 87 PHE A N 1
ATOM 678 C CA . PHE A 1 87 ? -11.363 -3.874 12.984 1.00 73.38 87 PHE A CA 1
ATOM 679 C C . PHE A 1 87 ? -9.886 -4.057 12.651 1.00 73.38 87 PHE A C 1
ATOM 681 O O . PHE A 1 87 ? -9.479 -3.890 11.499 1.00 73.38 87 PHE A O 1
ATOM 688 N N . THR A 1 88 ? -9.100 -4.443 13.651 1.00 77.12 88 THR A N 1
ATOM 689 C CA . THR A 1 88 ? -7.748 -4.954 13.426 1.00 77.12 88 THR A CA 1
ATOM 690 C C . THR A 1 88 ? -7.802 -6.276 12.655 1.00 77.12 88 THR A C 1
ATOM 692 O O . THR A 1 88 ? -8.816 -6.983 12.670 1.00 77.12 88 THR A O 1
ATOM 695 N N . LEU A 1 89 ? -6.707 -6.624 11.969 1.00 71.25 89 LEU A N 1
ATOM 696 C CA . LEU A 1 89 ? -6.613 -7.877 11.215 1.00 71.25 89 LEU A CA 1
ATOM 697 C C . LEU A 1 89 ? -6.859 -9.093 12.122 1.00 71.25 89 LEU A C 1
ATOM 699 O O . LEU A 1 89 ? -7.621 -9.982 11.754 1.00 71.25 89 LEU A O 1
ATOM 703 N N . TYR A 1 90 ? -6.280 -9.092 13.325 1.00 71.56 90 TYR A N 1
ATOM 704 C CA . TYR A 1 90 ? -6.427 -10.172 14.303 1.00 71.56 90 TYR A CA 1
ATOM 705 C C . TYR A 1 90 ? -7.869 -10.343 14.775 1.00 71.56 90 TYR A C 1
ATOM 707 O O . TYR A 1 90 ? -8.381 -11.457 14.752 1.00 71.56 90 TYR A O 1
ATOM 715 N N . HIS A 1 91 ? -8.558 -9.249 15.103 1.00 73.06 91 HIS A N 1
ATOM 716 C CA . HIS A 1 91 ? -9.953 -9.311 15.531 1.00 73.06 91 HIS A CA 1
ATOM 717 C C . HIS A 1 91 ? -10.893 -9.730 14.390 1.00 73.06 91 HIS A C 1
ATOM 719 O O . HIS A 1 91 ? -11.886 -10.428 14.601 1.00 73.06 91 HIS A O 1
ATOM 725 N N . HIS A 1 92 ? -10.578 -9.343 13.148 1.00 73.44 92 HIS A N 1
ATOM 726 C CA . HIS A 1 92 ? -11.332 -9.803 11.983 1.00 73.44 92 HIS A CA 1
ATOM 727 C C . HIS A 1 92 ? -11.133 -11.302 11.731 1.00 73.44 92 HIS A C 1
ATOM 729 O O . HIS A 1 92 ? -12.103 -12.008 11.456 1.00 73.44 92 HIS A O 1
ATOM 735 N N . LEU A 1 93 ? -9.898 -11.790 11.874 1.00 74.12 93 LEU A N 1
ATOM 736 C CA . LEU A 1 93 ? -9.575 -13.208 11.764 1.00 74.12 93 LEU A CA 1
ATOM 737 C C . LEU A 1 93 ? -10.238 -14.020 12.878 1.00 74.12 93 LEU A C 1
ATOM 739 O O . LEU A 1 93 ? -10.937 -14.976 12.566 1.00 74.12 93 LEU A O 1
ATOM 743 N N . GLU A 1 94 ? -10.132 -13.597 14.140 1.00 75.38 94 GLU A N 1
ATOM 744 C CA . GLU A 1 94 ? -10.780 -14.254 15.284 1.00 75.38 94 GLU A CA 1
ATOM 745 C C . GLU A 1 94 ? -12.294 -14.406 15.076 1.00 75.38 94 GLU A C 1
ATOM 747 O O . GLU A 1 94 ? -12.871 -15.451 15.378 1.00 75.38 94 GLU A O 1
ATOM 752 N N . LYS A 1 95 ? -12.943 -13.408 14.470 1.00 72.25 95 LYS A N 1
ATOM 753 C CA . LYS A 1 95 ? -14.378 -13.457 14.173 1.00 72.25 95 LYS A CA 1
ATOM 754 C C . LYS A 1 95 ? -14.751 -14.460 13.074 1.00 72.25 95 LYS A C 1
ATOM 756 O O . LYS A 1 95 ? -15.876 -14.956 13.075 1.00 72.25 95 LYS A O 1
ATOM 761 N N . ILE A 1 96 ? -13.847 -14.733 12.133 1.00 77.25 96 ILE A N 1
ATOM 762 C CA . ILE A 1 96 ? -14.067 -15.677 11.025 1.00 77.25 96 ILE A CA 1
ATOM 763 C C . ILE A 1 96 ? -13.673 -17.102 11.438 1.00 77.25 96 ILE A C 1
ATOM 765 O O . ILE A 1 96 ? -14.388 -18.048 11.119 1.00 77.25 96 ILE A O 1
ATOM 769 N N . THR A 1 97 ? -12.555 -17.265 12.149 1.00 72.75 97 THR A N 1
ATOM 770 C CA . THR A 1 97 ? -11.977 -18.573 12.506 1.00 72.75 97 THR A CA 1
ATOM 771 C C . THR A 1 97 ? -12.383 -19.074 13.897 1.00 72.75 97 THR A C 1
ATOM 773 O O . THR A 1 97 ? -12.160 -20.241 14.209 1.00 72.75 97 THR A O 1
ATOM 776 N N . GLY A 1 98 ? -12.978 -18.221 14.739 1.00 65.56 98 GLY A N 1
ATOM 777 C CA . GLY A 1 98 ? -13.306 -18.499 16.143 1.00 65.56 98 GLY A CA 1
ATOM 778 C C . GLY A 1 98 ? -12.129 -18.271 17.109 1.00 65.56 98 GLY A C 1
ATOM 779 O O . GLY A 1 98 ? -10.968 -18.249 16.694 1.00 65.56 98 GLY A O 1
ATOM 780 N N . ASN A 1 99 ? -12.427 -18.156 18.416 1.00 62.91 99 ASN A N 1
ATOM 781 C CA . ASN A 1 99 ? -11.513 -17.855 19.550 1.00 62.91 99 ASN A CA 1
ATOM 782 C C . ASN A 1 99 ? -10.301 -18.803 19.749 1.00 62.91 99 ASN A C 1
ATOM 784 O O . ASN A 1 99 ? -9.639 -18.758 20.786 1.00 62.91 99 ASN A O 1
ATOM 788 N N . GLN A 1 100 ? -10.031 -19.716 18.818 1.00 58.91 100 GLN A N 1
ATOM 789 C CA . GLN A 1 100 ? -8.965 -20.715 18.920 1.00 58.91 100 GLN A CA 1
ATOM 790 C C . GLN A 1 100 ? -7.656 -20.269 18.235 1.00 58.91 100 GLN A C 1
ATOM 792 O O . GLN A 1 100 ? -6.650 -20.947 18.400 1.00 58.91 100 GLN A O 1
ATOM 797 N N . MET A 1 101 ? -7.640 -19.156 17.481 1.00 54.69 101 MET A N 1
ATOM 798 C CA . MET A 1 101 ? -6.463 -18.737 16.690 1.00 54.69 101 MET A CA 1
ATOM 799 C C . MET A 1 101 ? -5.603 -17.632 17.338 1.00 54.69 101 MET A C 1
ATOM 801 O O . MET A 1 101 ? -4.443 -17.481 16.972 1.00 54.69 101 MET A O 1
ATOM 805 N N . VAL A 1 102 ? -6.135 -16.882 18.313 1.00 54.53 102 VAL A N 1
ATOM 806 C CA . VAL A 1 102 ? -5.427 -15.798 19.038 1.00 54.53 102 VAL A CA 1
ATOM 807 C C . VAL A 1 102 ? -5.261 -16.175 20.518 1.00 54.53 102 VAL A C 1
ATOM 809 O O . VAL A 1 102 ? -5.592 -15.429 21.432 1.00 54.53 102 VAL A O 1
ATOM 812 N N . LYS A 1 103 ? -4.803 -17.400 20.778 1.00 49.50 103 LYS A N 1
ATOM 813 C CA . LYS A 1 103 ? -4.293 -17.807 22.093 1.00 49.50 103 LYS A CA 1
ATOM 814 C C . LYS A 1 103 ? -2.895 -18.371 21.889 1.00 49.50 103 LYS A C 1
ATOM 816 O O . LYS A 1 103 ? -2.747 -19.554 21.593 1.00 49.50 103 LYS A O 1
ATOM 821 N N . GLY A 1 104 ? -1.910 -17.480 21.962 1.00 47.56 104 GLY A N 1
ATOM 822 C CA . GLY A 1 104 ? -0.534 -17.829 22.309 1.00 47.56 104 GLY A CA 1
ATOM 823 C C . GLY A 1 104 ? -0.391 -17.817 23.820 1.00 47.56 104 GLY A C 1
ATOM 824 O O . GLY A 1 104 ? -0.978 -16.896 24.433 1.00 47.56 104 GLY A O 1
#

Secondary structure (DSSP, 8-state):
-------------SSSPPPGGGPPPHHHHHHHHHHHS--THHHHHHHHHHHTT--HHHHHHHHHHHHHHHHHHIIIIIIHHHHHH---HHHHHHHHH-TTSS--

Sequence (104 aa):
MKNQEQSVSNNEYENEKVPQSALKKWTHFLGMYAGEHAAGTEFVIGPLFLTTGVSAFDLLMGLLIGNLLAVLSWRLLTAEIAVRYRFTLYHHLEKITGNQMVKG

Foldseek 3Di:
DDDPPPPPPPQCCAQHANDPVSDDDVVVVVVVVVVVVVDCVVVVVLVVCVVVPDDNVCVVVCVVVVVVVVVVVCVVPVVVVCVVRRHDPVNVCCVVVPPPPPDD

Radius of gyration: 20.84 Å; chains: 1; bounding box: 37×34×72 Å